Protein AF-A0A1Y4HYG2-F1 (afdb_monomer_lite)

pLDDT: mean 88.39, std 12.28, range [46.72, 98.81]

Sequence (145 aa):
MPDRTKNYQLPLPLEEEYYSIAVVNETTEKIDAQLRVNADEAKSLRTDLTSYAEQLTASSEELSSEIEELRADLDSLSGQISTEVGENVAELAGRVAMNESKIATLWDAIFTNITGNPFTVAFSSLSGITVTAGVWNTAKARLEC

Secondary structure (DSSP, 8-state):
-TT--------SSPPHHHH-HHHHHHHHHHHHHHHHHHHHHHHHHHHHHHHHHHHHHHHHHHHHHHHHHHHHHHHHHHHHHHHHHHHHHHHHHHHHHHHHHHHHHHHIIIII-TTT-TT----S--TT---SSSEEETTTTEEE-

Foldseek 3Di:
DPPPDDPPPQPPPHDVCVVDPVNVVVVVVVVVVVVVVVVVVVVVVVVVVVVVVVVVVVVVVVVVVVVVVVVVVVVVVVVVCVVVVVVVVVVVVVVVVVVVVVVVVVCCLVPVVQPPRPPHDFDQDCVPPDDPDFDQDNVSRDGDD

Structure (mmCIF, N/CA/C/O backbone):
data_AF-A0A1Y4HYG2-F1
#
_entry.id   AF-A0A1Y4HYG2-F1
#
loop_
_atom_site.group_PDB
_atom_site.id
_atom_site.type_symbol
_atom_site.label_atom_id
_atom_site.label_alt_id
_atom_site.label_comp_id
_atom_site.label_asym_id
_atom_site.label_entity_id
_atom_site.label_seq_id
_atom_site.pdbx_PDB_ins_code
_atom_site.Cartn_x
_atom_site.Cartn_y
_atom_site.Cartn_z
_atom_site.occupancy
_atom_site.B_iso_or_equiv
_atom_site.auth_seq_id
_atom_site.auth_comp_id
_atom_site.auth_asym_id
_atom_site.auth_atom_id
_atom_site.pdbx_PDB_model_num
ATOM 1 N N . MET A 1 1 ? -23.003 28.143 49.624 1.00 46.72 1 MET A N 1
ATOM 2 C CA . MET A 1 1 ? -24.409 28.207 49.171 1.00 46.72 1 MET A CA 1
ATOM 3 C C . MET A 1 1 ? -25.243 28.772 50.313 1.00 46.72 1 MET A C 1
ATOM 5 O O . MET A 1 1 ? -25.445 28.038 51.271 1.00 46.72 1 MET A O 1
ATOM 9 N N . PRO A 1 2 ? -25.635 30.055 50.271 1.00 53.78 2 PRO A N 1
ATOM 10 C CA . PRO A 1 2 ? -26.228 30.745 51.424 1.00 53.78 2 PRO A CA 1
ATOM 11 C C . PRO A 1 2 ? -27.696 30.382 51.734 1.00 53.78 2 PRO A C 1
ATOM 13 O O . PRO A 1 2 ? -28.172 30.724 52.809 1.00 53.78 2 PRO A O 1
ATOM 16 N N . ASP A 1 3 ? -28.389 29.628 50.864 1.00 61.09 3 ASP A N 1
ATOM 17 C CA . ASP A 1 3 ? -29.869 29.577 50.881 1.00 61.09 3 ASP A CA 1
ATOM 18 C C . ASP A 1 3 ? -30.478 28.161 50.982 1.00 61.09 3 ASP A C 1
ATOM 20 O O . ASP A 1 3 ? -31.651 27.955 50.667 1.00 61.09 3 ASP A O 1
ATOM 24 N N . ARG A 1 4 ? -29.701 27.139 51.374 1.00 60.97 4 ARG A N 1
ATOM 25 C CA . ARG A 1 4 ? -30.188 25.738 51.417 1.00 60.97 4 ARG A CA 1
ATOM 26 C C . ARG A 1 4 ? -30.698 25.258 52.776 1.00 60.97 4 ARG A C 1
ATOM 28 O O . ARG A 1 4 ? -31.316 24.198 52.837 1.00 60.97 4 ARG A O 1
ATOM 35 N N . THR A 1 5 ? -30.495 26.007 53.853 1.00 61.00 5 THR A N 1
ATOM 36 C CA . THR A 1 5 ? -31.005 25.639 55.180 1.00 61.00 5 THR A CA 1
ATOM 37 C C . THR A 1 5 ? -32.420 26.176 55.370 1.00 61.00 5 THR A C 1
ATOM 39 O O . THR A 1 5 ? -32.634 27.283 55.857 1.00 61.00 5 THR A O 1
ATOM 42 N N . LYS A 1 6 ? -33.418 25.368 54.993 1.00 69.50 6 LYS A N 1
ATOM 43 C CA . LYS A 1 6 ? -34.788 25.556 55.482 1.00 69.50 6 LYS A CA 1
ATOM 44 C C . LYS A 1 6 ? -34.848 25.063 56.927 1.00 69.50 6 LYS A C 1
ATOM 46 O O . LYS A 1 6 ? -34.800 23.861 57.168 1.00 69.50 6 LYS A O 1
ATOM 51 N N . ASN A 1 7 ? -34.933 25.991 57.877 1.00 65.12 7 ASN A N 1
ATOM 52 C CA . ASN A 1 7 ? -35.224 25.662 59.270 1.00 65.12 7 ASN A CA 1
ATOM 53 C C . ASN A 1 7 ? -36.692 25.241 59.368 1.00 65.12 7 ASN A C 1
ATOM 55 O O . ASN A 1 7 ? -37.583 26.086 59.454 1.00 65.12 7 ASN A O 1
ATOM 59 N N . TYR A 1 8 ? -36.944 23.936 59.299 1.00 69.81 8 TYR A N 1
ATOM 60 C CA . TYR A 1 8 ? -38.265 23.387 59.572 1.00 69.81 8 TYR A CA 1
ATOM 61 C C . TYR A 1 8 ? -38.560 23.580 61.060 1.00 69.81 8 TYR A C 1
ATOM 63 O O . TYR A 1 8 ? -37.887 23.001 61.911 1.00 69.81 8 TYR A O 1
ATOM 71 N N . GLN A 1 9 ? -39.540 24.429 61.376 1.00 70.62 9 GLN A N 1
ATOM 72 C CA . GLN A 1 9 ? -40.077 24.507 62.729 1.00 70.62 9 GLN A CA 1
ATOM 73 C C . GLN A 1 9 ? -40.900 23.245 62.968 1.00 70.62 9 GLN A C 1
ATOM 75 O O . GLN A 1 9 ? -42.054 23.160 62.555 1.00 70.62 9 GLN A O 1
ATOM 80 N N . LEU A 1 10 ? -40.270 22.245 63.578 1.00 73.81 10 LEU A N 1
ATOM 81 C CA . LEU A 1 10 ? -40.970 21.059 64.040 1.00 73.81 10 LEU A CA 1
ATOM 82 C C . LEU A 1 10 ? -41.778 21.442 65.290 1.00 73.81 10 LEU A C 1
ATOM 84 O O . LEU A 1 10 ? -41.181 21.945 66.248 1.00 73.81 10 LEU A O 1
ATOM 88 N N . PRO A 1 11 ? -43.110 21.256 65.297 1.00 74.50 11 PRO A N 1
ATOM 89 C CA . PRO A 1 11 ? -43.893 21.434 66.509 1.00 74.50 11 PRO A CA 1
ATOM 90 C C . PRO A 1 11 ? -43.401 20.425 67.552 1.00 74.50 11 PRO A C 1
ATOM 92 O O . PRO A 1 11 ? -43.276 19.238 67.262 1.00 74.50 11 PRO A O 1
ATOM 95 N N . LEU A 1 12 ? -43.051 20.917 68.742 1.00 73.00 12 LEU A N 1
ATOM 96 C CA . LEU A 1 12 ? -42.629 20.090 69.870 1.00 73.00 12 LEU A CA 1
ATOM 97 C C . LEU A 1 12 ? -43.734 20.089 70.941 1.00 73.00 12 LEU A C 1
ATOM 99 O O . LEU A 1 12 ? -44.208 21.173 71.296 1.00 73.00 12 LEU A O 1
ATOM 103 N N . PRO A 1 13 ? -44.108 18.921 71.497 1.00 75.81 13 PRO A N 1
ATOM 104 C CA . PRO A 1 13 ? -43.616 17.589 71.134 1.00 75.81 13 PRO A CA 1
ATOM 105 C C . PRO A 1 13 ? -44.088 17.173 69.730 1.00 75.81 13 PRO A C 1
ATOM 107 O O . PRO A 1 13 ? -45.139 17.618 69.274 1.00 75.81 13 PRO A O 1
ATOM 110 N N . LEU A 1 14 ? -43.289 16.345 69.050 1.00 73.94 14 LEU A N 1
ATOM 111 C CA . LEU A 1 14 ? -43.698 15.717 67.788 1.00 73.94 14 LEU A CA 1
ATOM 112 C C . LEU A 1 14 ? -44.961 14.861 68.005 1.00 73.94 14 LEU A C 1
ATOM 114 O O . LEU A 1 14 ? -45.311 14.532 69.141 1.00 73.94 14 LEU A O 1
ATOM 118 N N . GLU A 1 15 ? -45.640 14.480 66.924 1.00 76.81 15 GLU A N 1
ATOM 119 C CA . GLU A 1 15 ? -46.785 13.567 67.017 1.00 76.81 15 GLU A CA 1
ATOM 120 C C . GLU A 1 15 ? -46.365 12.242 67.692 1.00 76.81 15 GLU A C 1
ATOM 122 O O . GLU A 1 15 ? -45.247 11.761 67.491 1.00 76.81 15 GLU A O 1
ATOM 127 N N . GLU A 1 16 ? -47.240 11.660 68.524 1.00 72.94 16 GLU A N 1
ATOM 128 C CA . GLU A 1 16 ? -46.920 10.493 69.375 1.00 72.94 16 GLU A CA 1
ATOM 129 C C . GLU A 1 16 ? -46.367 9.294 68.589 1.00 72.94 16 GLU A C 1
ATOM 131 O O . GLU A 1 16 ? -45.539 8.538 69.101 1.00 72.94 16 GLU A O 1
ATOM 136 N N . GLU A 1 17 ? -46.775 9.144 67.329 1.00 70.25 17 GLU A N 1
ATOM 137 C CA . GLU A 1 17 ? -46.303 8.098 66.421 1.00 70.25 17 GLU A CA 1
ATOM 138 C C . GLU A 1 17 ? -44.781 8.124 66.201 1.00 70.25 17 GLU A C 1
ATOM 140 O O . GLU A 1 17 ? -44.161 7.059 66.146 1.00 70.25 17 GLU A O 1
ATOM 145 N N . TYR A 1 18 ? -44.156 9.308 66.193 1.00 68.00 18 TYR A N 1
ATOM 146 C CA . TYR A 1 18 ? -42.704 9.479 66.034 1.00 68.00 18 TYR A CA 1
ATOM 147 C C . TYR A 1 18 ? -41.912 9.126 67.298 1.00 68.00 18 TYR A C 1
ATOM 149 O O . TYR A 1 18 ? -40.710 8.875 67.221 1.00 68.00 18 TYR A O 1
ATOM 157 N N . TYR A 1 19 ? -42.571 9.092 68.459 1.00 70.69 19 TYR A N 1
ATOM 158 C CA . TYR A 1 19 ? -41.987 8.610 69.714 1.00 70.69 19 TYR A CA 1
ATOM 159 C C . TYR A 1 19 ? -42.297 7.133 69.974 1.00 70.69 19 TYR A C 1
ATOM 161 O O . TYR A 1 19 ? -41.790 6.557 70.941 1.00 70.69 19 TYR A O 1
ATOM 169 N N . SER A 1 20 ? -43.119 6.500 69.132 1.00 85.12 20 SER A N 1
ATOM 170 C CA . SER A 1 20 ? -43.452 5.094 69.302 1.00 85.12 20 SER A CA 1
ATOM 171 C C . SER A 1 20 ? -42.242 4.217 68.964 1.00 85.12 20 SER A C 1
ATOM 173 O O . SER A 1 20 ? -41.674 4.264 67.872 1.00 85.12 20 SER A O 1
ATOM 175 N N . ILE A 1 21 ? -41.848 3.374 69.920 1.00 84.62 21 ILE A N 1
ATOM 176 C CA . ILE A 1 21 ? -40.731 2.430 69.755 1.00 84.62 21 ILE A CA 1
ATOM 177 C C . ILE A 1 21 ? -40.972 1.500 68.552 1.00 84.62 21 ILE A C 1
ATOM 179 O O . ILE A 1 21 ? -40.026 1.114 67.874 1.00 84.62 21 ILE A O 1
ATOM 183 N N . ALA A 1 22 ? -42.234 1.181 68.248 1.00 86.94 22 ALA A N 1
ATOM 184 C CA . ALA A 1 22 ? -42.605 0.350 67.106 1.00 86.94 22 ALA A CA 1
ATOM 185 C C . ALA A 1 22 ? -42.235 0.990 65.755 1.00 86.94 22 ALA A C 1
ATOM 187 O O . ALA A 1 22 ? -41.597 0.331 64.938 1.00 86.94 22 ALA A O 1
ATOM 188 N N . VAL A 1 23 ? -42.571 2.269 65.541 1.00 86.81 23 VAL A N 1
ATOM 189 C CA . VAL A 1 23 ? -42.243 2.988 64.294 1.00 86.81 23 VAL A CA 1
ATOM 190 C C . VAL A 1 23 ? -40.733 3.186 64.156 1.00 86.81 23 VAL A C 1
ATOM 192 O O . VAL A 1 23 ? -40.186 3.025 63.063 1.00 86.81 23 VAL A O 1
ATOM 195 N N . VAL A 1 24 ? -40.037 3.483 65.260 1.00 87.38 24 VAL A N 1
ATOM 196 C CA . VAL A 1 24 ? -38.569 3.586 65.267 1.00 87.38 24 VAL A CA 1
ATOM 197 C C . VAL A 1 24 ? -37.934 2.256 64.858 1.00 87.38 24 VAL A C 1
ATOM 199 O O . VAL A 1 24 ? -37.120 2.247 63.939 1.00 87.38 24 VAL A O 1
ATOM 202 N N . ASN A 1 25 ? -38.352 1.138 65.460 1.00 90.25 25 ASN A N 1
ATOM 203 C CA . ASN A 1 25 ? -37.829 -0.190 65.130 1.00 90.25 25 ASN A CA 1
ATOM 204 C C . ASN A 1 25 ? -38.084 -0.564 63.664 1.00 90.25 25 ASN A C 1
ATOM 206 O O . ASN A 1 25 ? -37.153 -0.972 62.978 1.00 90.25 25 ASN A O 1
ATOM 210 N N . GLU A 1 26 ? -39.305 -0.360 63.156 1.00 92.44 26 GLU A N 1
ATOM 211 C CA . GLU A 1 26 ? -39.640 -0.634 61.750 1.00 92.44 26 GLU A CA 1
ATOM 212 C C . GLU A 1 26 ? -38.769 0.195 60.790 1.00 92.44 26 GLU A C 1
ATOM 214 O O . GLU A 1 26 ? -38.302 -0.293 59.758 1.00 92.44 26 GLU A O 1
ATOM 219 N N . THR A 1 27 ? -38.525 1.463 61.128 1.00 91.38 27 THR A N 1
ATOM 220 C CA . THR A 1 27 ? -37.691 2.349 60.310 1.00 91.38 27 THR A CA 1
ATOM 221 C C . THR A 1 27 ? -36.225 1.918 60.346 1.00 91.38 27 THR A C 1
ATOM 223 O O . THR A 1 27 ? -35.579 1.883 59.299 1.00 91.38 27 THR A O 1
ATOM 226 N N . THR A 1 28 ? -35.702 1.544 61.518 1.00 93.69 28 THR A N 1
ATOM 227 C CA . THR A 1 28 ? -34.344 1.005 61.666 1.00 93.69 28 THR A CA 1
ATOM 228 C C . THR A 1 28 ? -34.169 -0.283 60.864 1.00 93.69 28 THR A C 1
ATOM 230 O O . THR A 1 28 ? -33.214 -0.388 60.102 1.00 93.69 28 THR A O 1
ATOM 233 N N . GLU A 1 29 ? -35.126 -1.211 60.931 1.00 95.81 29 GLU A N 1
ATOM 234 C CA . GLU A 1 29 ? -35.097 -2.459 60.158 1.00 95.81 29 GLU A CA 1
ATOM 235 C C . GLU A 1 29 ? -35.074 -2.205 58.643 1.00 95.81 29 GLU A C 1
ATOM 237 O O . GLU A 1 29 ? -34.295 -2.828 57.919 1.00 95.81 29 GLU A O 1
ATOM 242 N N . LYS A 1 30 ? -35.882 -1.256 58.148 1.00 96.44 30 LYS A N 1
ATOM 243 C CA . LYS A 1 30 ? -35.875 -0.863 56.727 1.00 96.44 30 LYS A CA 1
ATOM 244 C C . LYS A 1 30 ? -34.544 -0.245 56.306 1.00 96.44 30 LYS A C 1
ATOM 246 O O . LYS A 1 30 ? -34.053 -0.550 55.218 1.00 96.44 30 LYS A O 1
ATOM 251 N N . ILE A 1 31 ? -33.963 0.614 57.145 1.00 96.75 31 ILE A N 1
ATOM 252 C CA . ILE A 1 31 ? -32.656 1.229 56.884 1.00 96.75 31 ILE A CA 1
ATOM 253 C C . ILE A 1 31 ? -31.572 0.152 56.822 1.00 96.75 31 ILE A C 1
ATOM 255 O O . ILE A 1 31 ? -30.810 0.127 55.858 1.00 96.75 31 ILE A O 1
ATOM 259 N N . ASP A 1 32 ? -31.532 -0.761 57.790 1.00 97.25 32 ASP A N 1
ATOM 260 C CA . ASP A 1 32 ? -30.541 -1.837 57.836 1.00 97.25 32 ASP A CA 1
ATOM 261 C C . ASP A 1 32 ? -30.670 -2.776 56.630 1.00 97.25 32 ASP A C 1
ATOM 263 O O . ASP A 1 32 ? -29.667 -3.140 56.008 1.00 97.25 32 ASP A O 1
ATOM 267 N N . ALA A 1 33 ? -31.903 -3.117 56.240 1.00 97.25 33 ALA A N 1
ATOM 268 C CA . ALA A 1 33 ? -32.167 -3.906 55.042 1.00 97.25 33 ALA A CA 1
ATOM 269 C C . ALA A 1 33 ? -31.668 -3.197 53.773 1.00 97.25 33 ALA A C 1
ATOM 271 O O . ALA A 1 33 ? -30.980 -3.812 52.956 1.00 97.25 33 ALA A O 1
ATOM 272 N N . GLN A 1 34 ? -31.952 -1.899 53.620 1.00 97.44 34 GLN A N 1
ATOM 273 C CA . GLN A 1 34 ? -31.506 -1.134 52.455 1.00 97.44 34 GLN A CA 1
ATOM 274 C C . GLN A 1 34 ? -29.984 -0.960 52.426 1.00 97.44 34 GLN A C 1
ATOM 276 O O . GLN A 1 34 ? -29.374 -1.089 51.367 1.00 97.44 34 GLN A O 1
ATOM 281 N N . LEU A 1 35 ? -29.350 -0.692 53.571 1.00 97.69 35 LEU A N 1
ATOM 282 C CA . LEU A 1 35 ? -27.892 -0.592 53.673 1.00 97.69 35 LEU A CA 1
ATOM 283 C C . LEU A 1 35 ? -27.220 -1.903 53.276 1.00 97.69 35 LEU A C 1
ATOM 285 O O . LEU A 1 35 ? -26.199 -1.880 52.592 1.00 97.69 35 LEU A O 1
ATOM 289 N N . ARG A 1 36 ? -27.814 -3.036 53.659 1.00 97.50 36 ARG A N 1
ATOM 290 C CA . ARG A 1 36 ? -27.335 -4.356 53.257 1.00 97.50 36 ARG A CA 1
ATOM 291 C C . ARG A 1 36 ? -27.433 -4.561 51.745 1.00 97.50 36 ARG A C 1
ATOM 293 O O . ARG A 1 36 ? -26.433 -4.929 51.140 1.00 97.50 36 ARG A O 1
ATOM 300 N N . VAL A 1 37 ? -28.585 -4.267 51.137 1.00 98.12 37 VAL A N 1
ATOM 301 C CA . VAL A 1 37 ? -28.767 -4.359 49.675 1.00 98.12 37 VAL A CA 1
ATOM 302 C C . VAL A 1 37 ? -27.770 -3.461 48.944 1.00 98.12 37 VAL A C 1
ATOM 304 O O . VAL A 1 37 ? -27.047 -3.931 48.071 1.00 98.12 37 VAL A O 1
ATOM 307 N N . ASN A 1 38 ? -27.647 -2.200 49.360 1.00 97.81 38 ASN A N 1
ATOM 308 C CA . ASN A 1 38 ? -26.705 -1.256 48.758 1.00 97.81 38 ASN A CA 1
ATOM 309 C C . ASN A 1 38 ? -25.248 -1.729 48.894 1.00 97.81 38 ASN A C 1
ATOM 311 O O . ASN A 1 38 ? -24.446 -1.529 47.983 1.00 97.81 38 ASN A O 1
ATOM 315 N N . ALA A 1 39 ? -24.885 -2.337 50.029 1.00 97.94 39 ALA A N 1
ATOM 316 C CA . ALA A 1 39 ? -23.547 -2.880 50.242 1.00 97.94 39 ALA A CA 1
ATOM 317 C C . ALA A 1 39 ? -23.262 -4.075 49.320 1.00 97.94 39 ALA A C 1
ATOM 319 O O . ALA A 1 39 ? -22.165 -4.166 48.763 1.00 97.94 39 ALA A O 1
ATOM 320 N N . ASP A 1 40 ? -24.242 -4.960 49.130 1.00 97.81 40 ASP A N 1
ATOM 321 C CA . ASP A 1 40 ? -24.133 -6.110 48.232 1.00 97.81 40 ASP A CA 1
ATOM 322 C C . ASP A 1 40 ? -24.045 -5.663 46.758 1.00 97.81 40 ASP A C 1
ATOM 324 O O . ASP A 1 40 ? -23.170 -6.130 46.024 1.00 97.81 40 ASP A O 1
ATOM 328 N N . GLU A 1 41 ? -24.858 -4.689 46.337 1.00 98.19 41 GLU A N 1
ATOM 329 C CA . GLU A 1 41 ? -24.797 -4.087 44.996 1.00 98.19 41 GLU A CA 1
ATOM 330 C C . GLU A 1 41 ? -23.457 -3.386 44.737 1.00 98.19 41 GLU A C 1
ATOM 332 O O . GLU A 1 41 ? -22.819 -3.619 43.709 1.00 98.19 41 GLU A O 1
ATOM 337 N N . ALA A 1 42 ? -22.978 -2.571 45.684 1.00 97.94 42 ALA A N 1
ATOM 338 C CA . ALA A 1 42 ? -21.687 -1.895 45.570 1.00 97.94 42 ALA A CA 1
ATOM 339 C C . ALA A 1 42 ? -20.527 -2.895 45.476 1.00 97.94 42 ALA A C 1
ATOM 341 O O . ALA A 1 42 ? -19.556 -2.666 44.750 1.00 97.94 42 ALA A O 1
ATOM 342 N N . LYS A 1 43 ? -20.624 -4.021 46.192 1.00 98.25 43 LYS A N 1
ATOM 343 C CA . LYS A 1 43 ? -19.652 -5.108 46.097 1.00 98.25 43 LYS A CA 1
ATOM 344 C C . LYS A 1 43 ? -19.686 -5.764 44.717 1.00 98.25 43 LYS A C 1
ATOM 346 O O . LYS A 1 43 ? -18.617 -5.965 44.148 1.00 98.25 43 LYS A O 1
ATOM 351 N N . SER A 1 44 ? -20.874 -6.040 44.175 1.00 98.12 44 SER A N 1
ATOM 352 C CA . SER A 1 44 ? -21.033 -6.598 42.825 1.00 98.12 44 SER A CA 1
ATOM 353 C C . SER A 1 44 ? -20.440 -5.673 41.765 1.00 98.12 44 SER A C 1
ATOM 355 O O . SER A 1 44 ? -19.566 -6.086 41.011 1.00 98.12 44 SER A O 1
ATOM 357 N N . LEU A 1 45 ? -20.825 -4.393 41.778 1.00 98.31 45 LEU A N 1
ATOM 358 C CA . LEU A 1 45 ? -20.312 -3.390 40.842 1.00 98.31 45 LEU A CA 1
ATOM 359 C C . LEU A 1 45 ? -18.792 -3.254 40.920 1.00 98.31 45 LEU A C 1
ATOM 361 O O . LEU A 1 45 ? -18.126 -3.090 39.901 1.00 98.31 45 LEU A O 1
ATOM 365 N N . ARG A 1 46 ? -18.222 -3.330 42.127 1.00 98.44 46 ARG A N 1
ATOM 366 C CA . ARG A 1 46 ? -16.770 -3.305 42.307 1.00 98.44 46 ARG A CA 1
ATOM 367 C C . ARG A 1 46 ? -16.106 -4.520 41.664 1.00 98.44 46 ARG A C 1
ATOM 369 O O . ARG A 1 46 ? -15.073 -4.352 41.027 1.00 98.44 46 ARG A O 1
ATOM 376 N N . THR A 1 47 ? -16.675 -5.711 41.829 1.00 98.50 47 THR A N 1
ATOM 377 C CA . THR A 1 47 ? -16.170 -6.931 41.188 1.00 98.50 47 THR A CA 1
ATOM 378 C C . THR A 1 47 ? -16.217 -6.817 39.666 1.00 98.50 47 THR A C 1
ATOM 380 O O . THR A 1 47 ? -15.207 -7.084 39.015 1.00 98.50 47 THR A O 1
ATOM 383 N N . ASP A 1 48 ? -17.330 -6.343 39.108 1.00 98.50 48 ASP A N 1
ATOM 384 C CA . ASP A 1 48 ? -17.478 -6.159 37.661 1.00 98.50 48 ASP A CA 1
ATOM 385 C C . ASP A 1 48 ? -16.479 -5.126 37.122 1.00 98.50 48 ASP A C 1
ATOM 387 O O . ASP A 1 48 ? -15.816 -5.357 36.110 1.00 98.50 48 ASP A O 1
ATOM 391 N N . LEU A 1 49 ? -16.305 -4.007 37.835 1.00 98.44 49 LEU A N 1
ATOM 392 C CA . LEU A 1 49 ? -15.357 -2.960 37.457 1.00 98.44 49 LEU A CA 1
ATOM 393 C C . LEU A 1 49 ? -13.907 -3.458 37.489 1.00 98.44 49 LEU A C 1
ATOM 395 O O . LEU A 1 49 ? -13.122 -3.103 36.611 1.00 98.44 49 LEU A O 1
ATOM 399 N N . THR A 1 50 ? -13.549 -4.289 38.471 1.00 98.50 50 THR A N 1
ATOM 400 C CA . THR A 1 50 ? -12.234 -4.940 38.516 1.00 98.50 50 THR A CA 1
ATOM 401 C C . THR A 1 50 ? -12.041 -5.867 37.318 1.00 98.50 50 THR A C 1
ATOM 403 O O . THR A 1 50 ? -11.017 -5.764 36.650 1.00 98.50 50 THR A O 1
ATOM 406 N N . SER A 1 51 ? -13.039 -6.688 36.980 1.00 98.56 51 SER A N 1
ATOM 407 C CA . SER A 1 51 ? -12.953 -7.573 35.812 1.00 98.56 51 SER A CA 1
ATOM 408 C C . SER A 1 51 ? -12.796 -6.793 34.502 1.00 98.56 51 SER A C 1
ATOM 410 O O . SER A 1 51 ? -11.965 -7.145 33.667 1.00 98.56 51 SER A O 1
ATOM 412 N N . TYR A 1 52 ? -13.534 -5.693 34.333 1.00 98.56 52 TYR A N 1
ATOM 413 C CA . TYR A 1 52 ? -13.400 -4.837 33.154 1.00 98.56 52 TYR A CA 1
ATOM 414 C C . TYR A 1 52 ? -12.015 -4.179 33.068 1.00 98.56 52 TYR A C 1
ATOM 416 O O . TYR A 1 52 ? -11.427 -4.118 31.989 1.00 98.56 52 TYR A O 1
ATOM 424 N N . ALA A 1 53 ? -11.464 -3.715 34.194 1.00 98.56 53 ALA A N 1
ATOM 425 C CA . ALA A 1 53 ? -10.126 -3.129 34.232 1.00 98.56 53 ALA A CA 1
ATOM 426 C C . ALA A 1 53 ? -9.035 -4.147 33.857 1.00 98.56 53 ALA A C 1
ATOM 428 O O . ALA A 1 53 ? -8.105 -3.807 33.123 1.00 98.56 53 ALA A O 1
ATOM 429 N N . GLU A 1 54 ? -9.165 -5.396 34.311 1.00 98.50 54 GLU A N 1
ATOM 430 C CA . GLU A 1 54 ? -8.258 -6.492 33.952 1.00 98.50 54 GLU A CA 1
ATOM 431 C C . GLU A 1 54 ? -8.337 -6.816 32.455 1.00 98.50 54 GLU A C 1
ATOM 433 O O . GLU A 1 54 ? -7.305 -6.884 31.790 1.00 98.50 54 GLU A O 1
ATOM 438 N N . GLN A 1 55 ? -9.548 -6.931 31.898 1.00 98.56 55 GLN A N 1
ATOM 439 C CA . GLN A 1 55 ? -9.743 -7.172 30.463 1.00 98.56 55 GLN A CA 1
ATOM 440 C C . GLN A 1 55 ? -9.169 -6.041 29.604 1.00 98.56 55 GLN A C 1
ATOM 442 O O . GLN A 1 55 ? -8.502 -6.300 28.604 1.00 98.56 55 GLN A O 1
ATOM 447 N N . LEU A 1 56 ? -9.398 -4.786 30.001 1.00 98.56 56 LEU A N 1
ATOM 448 C CA . LEU A 1 56 ? -8.864 -3.629 29.289 1.00 98.56 56 LEU A CA 1
ATOM 449 C C . LEU A 1 56 ? -7.331 -3.598 29.330 1.00 98.56 56 LEU A C 1
ATOM 451 O O . LEU A 1 56 ? -6.699 -3.275 28.327 1.00 98.56 56 LEU A O 1
ATOM 455 N N . THR A 1 57 ? -6.740 -3.963 30.469 1.00 98.62 57 THR A N 1
ATOM 456 C CA . THR A 1 57 ? -5.282 -4.064 30.617 1.00 98.62 57 THR A CA 1
ATOM 457 C C . THR A 1 57 ? -4.723 -5.142 29.691 1.00 98.62 57 THR A C 1
ATOM 459 O O . THR A 1 57 ? -3.826 -4.849 28.906 1.00 98.62 57 THR A O 1
ATOM 462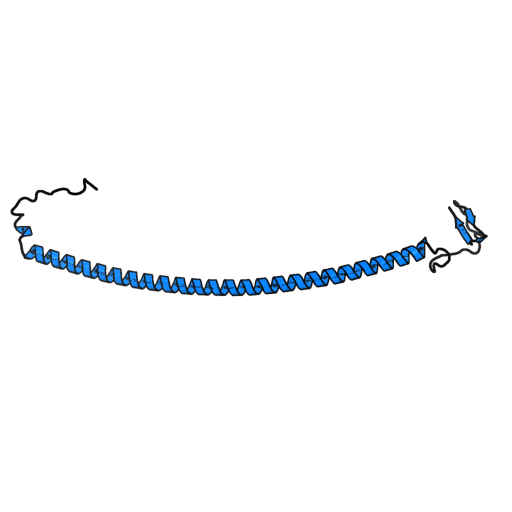 N N . ALA A 1 58 ? -5.310 -6.342 29.694 1.00 98.56 58 ALA A N 1
ATOM 463 C CA . ALA A 1 58 ? -4.882 -7.438 28.827 1.00 98.56 58 ALA A CA 1
ATOM 464 C C . ALA A 1 58 ? -4.983 -7.073 27.335 1.00 98.56 58 ALA A C 1
ATOM 466 O O . ALA A 1 58 ? -4.032 -7.268 26.584 1.00 98.56 58 ALA A O 1
ATOM 467 N N . SER A 1 59 ? -6.100 -6.470 26.913 1.00 98.56 59 SER A N 1
ATOM 468 C CA . SER A 1 59 ? -6.269 -6.027 25.524 1.00 98.56 59 SER A CA 1
ATOM 469 C C . SER A 1 59 ? -5.269 -4.928 25.139 1.00 98.56 59 SER A C 1
ATOM 471 O O . SER A 1 59 ? -4.765 -4.918 24.018 1.00 98.56 59 SER A O 1
ATOM 473 N N . SER A 1 60 ? -4.933 -4.023 26.064 1.00 98.56 60 SER A N 1
ATOM 474 C CA . SER A 1 60 ? -3.910 -2.999 25.833 1.00 98.56 60 SER A CA 1
ATOM 475 C C . SER A 1 60 ? -2.510 -3.596 25.680 1.00 98.56 60 SER A C 1
ATOM 477 O O . SER A 1 60 ? -1.721 -3.087 24.883 1.00 98.56 60 SER A O 1
ATOM 479 N N . GLU A 1 61 ? -2.178 -4.637 26.442 1.00 98.62 61 GLU A N 1
ATOM 480 C CA . GLU A 1 61 ? -0.900 -5.346 26.330 1.00 98.62 61 GLU A CA 1
ATOM 481 C C . GLU A 1 61 ? -0.805 -6.101 24.998 1.00 98.62 61 GLU A C 1
ATOM 483 O O . GLU A 1 61 ? 0.207 -5.988 24.307 1.00 98.62 61 GLU A O 1
ATOM 488 N N . GLU A 1 62 ? -1.877 -6.785 24.593 1.00 98.62 62 GLU A N 1
ATOM 489 C CA . GLU A 1 62 ? -1.960 -7.499 23.312 1.00 98.62 62 GLU A CA 1
ATOM 490 C C . GLU A 1 62 ? -1.768 -6.551 22.121 1.00 98.62 62 GLU A C 1
ATOM 492 O O . GLU A 1 62 ? -0.875 -6.764 21.301 1.00 98.62 62 GLU A O 1
ATOM 497 N N . LEU A 1 63 ? -2.518 -5.444 22.080 1.00 98.69 63 LEU A N 1
ATOM 498 C CA . LEU A 1 63 ? -2.374 -4.428 21.031 1.00 98.69 63 LEU A CA 1
ATOM 499 C C . LEU A 1 63 ? -0.976 -3.800 21.019 1.00 98.69 63 LEU A C 1
ATOM 501 O O . LEU A 1 63 ? -0.445 -3.485 19.956 1.00 98.69 63 LEU A O 1
ATOM 505 N N . SER A 1 64 ? -0.358 -3.617 22.189 1.00 98.62 64 SER A N 1
ATOM 506 C CA . SER A 1 64 ? 1.013 -3.101 22.268 1.00 98.62 64 SER A CA 1
ATOM 507 C C . SER A 1 64 ? 2.018 -4.089 21.673 1.00 98.62 64 SER A C 1
ATOM 509 O O . SER A 1 64 ? 2.948 -3.663 20.991 1.00 98.62 64 SER A O 1
ATOM 511 N N . SER A 1 65 ? 1.818 -5.392 21.889 1.00 98.62 65 SER A N 1
ATOM 512 C CA . SER A 1 65 ? 2.646 -6.441 21.289 1.00 98.62 65 SER A CA 1
ATOM 513 C C . SER A 1 65 ? 2.487 -6.489 19.769 1.00 98.62 65 SER A C 1
ATOM 515 O O . SER A 1 65 ? 3.487 -6.545 19.057 1.00 98.62 65 SER A O 1
ATOM 517 N N . GLU A 1 66 ? 1.252 -6.421 19.267 1.00 98.81 66 GLU A N 1
ATOM 518 C CA . GLU A 1 66 ? 0.961 -6.427 17.827 1.00 98.81 66 GLU A CA 1
ATOM 519 C C . GLU A 1 66 ? 1.583 -5.212 17.118 1.00 98.81 66 GLU A C 1
ATOM 521 O O . GLU A 1 66 ? 2.169 -5.335 16.044 1.00 98.81 66 GLU A O 1
ATOM 526 N N . ILE A 1 67 ? 1.530 -4.030 17.743 1.00 98.75 67 ILE A N 1
ATOM 527 C CA . ILE A 1 67 ? 2.171 -2.819 17.210 1.00 98.75 67 ILE A CA 1
ATOM 528 C C . ILE A 1 67 ? 3.687 -2.993 17.086 1.00 98.75 67 ILE A C 1
ATOM 530 O O . ILE A 1 67 ? 4.274 -2.511 16.116 1.00 98.75 67 ILE A O 1
ATOM 534 N N . GLU A 1 68 ? 4.329 -3.638 18.058 1.00 98.50 68 GLU A N 1
ATOM 535 C CA . GLU A 1 68 ? 5.779 -3.828 18.037 1.00 98.50 68 GLU A CA 1
ATOM 536 C C . GLU A 1 68 ? 6.206 -4.831 16.958 1.00 98.50 68 GLU A C 1
ATOM 538 O O . GLU A 1 68 ? 7.180 -4.591 16.245 1.00 98.50 68 GLU A O 1
ATOM 543 N N . GLU A 1 69 ? 5.432 -5.901 16.764 1.00 98.56 69 GLU A N 1
ATOM 544 C CA . GLU A 1 69 ? 5.643 -6.856 15.671 1.00 98.56 69 GLU A CA 1
ATOM 545 C C . GLU A 1 69 ? 5.483 -6.184 14.300 1.00 98.56 69 GLU A C 1
ATOM 547 O O . GLU A 1 69 ? 6.387 -6.247 13.465 1.00 98.56 69 GLU A O 1
ATOM 552 N N . LEU A 1 70 ? 4.398 -5.429 14.096 1.00 98.75 70 LEU A N 1
ATOM 553 C CA . LEU A 1 70 ? 4.163 -4.696 12.848 1.00 98.75 70 LEU A CA 1
ATOM 554 C C . LEU A 1 70 ? 5.260 -3.663 12.551 1.00 98.75 70 LEU A C 1
ATOM 556 O O . LEU A 1 70 ? 5.587 -3.421 11.388 1.00 98.75 70 LEU A O 1
ATOM 560 N N . ARG A 1 71 ? 5.837 -3.037 13.584 1.00 98.75 71 ARG A N 1
ATOM 561 C CA . ARG A 1 71 ? 6.980 -2.123 13.428 1.00 98.75 71 ARG A CA 1
ATOM 562 C C . ARG A 1 71 ? 8.235 -2.858 12.980 1.00 98.75 71 ARG A C 1
ATOM 564 O O . ARG A 1 71 ? 8.898 -2.388 12.059 1.00 98.75 71 ARG A O 1
ATOM 571 N N . ALA A 1 72 ? 8.535 -4.004 13.587 1.00 98.62 72 ALA A N 1
ATOM 572 C CA . ALA A 1 72 ? 9.676 -4.826 13.196 1.00 98.62 72 ALA A CA 1
ATOM 573 C C . ALA A 1 72 ? 9.560 -5.305 11.738 1.00 98.62 72 ALA A C 1
ATOM 575 O O . ALA A 1 72 ? 10.530 -5.220 10.977 1.00 98.62 72 ALA A O 1
ATOM 576 N N . ASP A 1 73 ? 8.368 -5.735 11.323 1.00 98.75 73 ASP A N 1
ATOM 577 C CA . ASP A 1 73 ? 8.095 -6.128 9.940 1.00 98.75 73 ASP A CA 1
ATOM 578 C C . ASP A 1 73 ? 8.244 -4.955 8.966 1.00 98.75 73 ASP A C 1
ATOM 580 O O . ASP A 1 73 ? 8.846 -5.102 7.897 1.00 98.75 73 ASP A O 1
ATOM 584 N N . LEU A 1 74 ? 7.744 -3.772 9.340 1.00 98.69 74 LEU A N 1
ATOM 585 C CA . LEU A 1 74 ? 7.873 -2.564 8.529 1.00 98.69 74 LEU A CA 1
ATOM 586 C C . LEU A 1 74 ? 9.340 -2.160 8.337 1.00 98.69 74 LEU A C 1
ATOM 588 O O . LEU A 1 74 ? 9.740 -1.840 7.215 1.00 98.69 74 LEU A O 1
ATOM 592 N N . ASP A 1 75 ? 10.145 -2.196 9.398 1.00 98.56 75 ASP A N 1
ATOM 593 C CA . ASP A 1 75 ? 11.573 -1.876 9.337 1.00 98.56 75 ASP A CA 1
ATOM 594 C C . ASP A 1 75 ? 12.334 -2.882 8.463 1.00 98.56 75 ASP A C 1
ATOM 596 O O . ASP A 1 75 ? 13.154 -2.492 7.625 1.00 98.56 75 ASP A O 1
ATOM 600 N N . SER A 1 76 ? 12.018 -4.173 8.598 1.00 98.56 76 SER A N 1
ATOM 601 C CA . SER A 1 76 ? 12.582 -5.241 7.768 1.00 98.56 76 SER A CA 1
ATOM 602 C C . SER A 1 76 ? 12.261 -5.033 6.286 1.00 98.56 76 SER A C 1
ATOM 604 O O . SER A 1 76 ? 13.165 -5.013 5.445 1.00 98.56 76 SER A O 1
ATOM 606 N N . LEU A 1 77 ? 10.985 -4.808 5.957 1.00 98.56 77 LEU A N 1
ATOM 607 C CA . LEU A 1 77 ? 10.537 -4.608 4.581 1.00 98.56 77 LEU A CA 1
ATOM 608 C C . LEU A 1 77 ? 11.119 -3.325 3.973 1.00 98.56 77 LEU A C 1
ATOM 610 O O . LEU A 1 77 ? 11.565 -3.329 2.827 1.00 98.56 77 LEU A O 1
ATOM 614 N N . SER A 1 78 ? 11.168 -2.241 4.748 1.00 98.56 78 SER A N 1
ATOM 615 C CA . SER A 1 78 ? 11.795 -0.977 4.348 1.00 98.56 78 SER A CA 1
ATOM 616 C C . SER A 1 78 ? 13.280 -1.165 4.014 1.00 98.56 78 SER A C 1
ATOM 618 O O . SER A 1 78 ? 13.753 -0.697 2.974 1.00 98.56 78 SER A O 1
ATOM 620 N N . GLY A 1 79 ? 14.007 -1.920 4.846 1.00 98.50 79 GLY A N 1
ATOM 621 C CA . GLY A 1 79 ? 15.401 -2.283 4.596 1.00 98.50 79 GLY A CA 1
ATOM 622 C C . GLY A 1 79 ? 15.579 -3.090 3.308 1.00 98.50 79 GLY A C 1
ATOM 623 O O . GLY A 1 79 ? 16.412 -2.732 2.476 1.00 98.50 79 GLY A O 1
ATOM 624 N N . GLN A 1 80 ? 14.760 -4.127 3.107 1.00 98.50 80 GLN A N 1
ATOM 625 C CA . GLN A 1 80 ? 14.797 -4.962 1.900 1.00 98.50 80 GLN A CA 1
ATOM 626 C C . GLN A 1 80 ? 14.538 -4.150 0.627 1.00 98.50 80 GLN A C 1
ATOM 628 O O . GLN A 1 80 ? 15.315 -4.246 -0.320 1.00 98.50 80 GLN A O 1
ATOM 633 N N . ILE A 1 81 ? 13.503 -3.301 0.624 1.00 98.50 81 ILE A N 1
ATOM 634 C CA . ILE A 1 81 ? 13.175 -2.436 -0.518 1.00 98.50 81 ILE A CA 1
ATOM 635 C C . ILE A 1 81 ? 14.337 -1.491 -0.828 1.00 98.50 81 ILE A C 1
ATOM 637 O O . ILE A 1 81 ? 14.699 -1.323 -1.990 1.00 98.50 81 ILE A O 1
ATOM 641 N N . SER A 1 82 ? 14.935 -0.878 0.197 1.00 98.31 82 SER A N 1
ATOM 642 C CA . SER A 1 82 ? 16.073 0.031 0.023 1.00 98.31 82 SER A CA 1
ATOM 643 C C . SER A 1 82 ? 17.260 -0.670 -0.647 1.00 98.31 82 SER A C 1
ATOM 645 O O . SER A 1 82 ? 17.831 -0.144 -1.607 1.00 98.31 82 SER A O 1
ATOM 647 N N . THR A 1 83 ? 17.592 -1.883 -0.195 1.00 98.50 83 THR A N 1
ATOM 648 C CA . THR A 1 83 ? 18.659 -2.699 -0.786 1.00 98.50 83 THR A CA 1
ATOM 649 C C . THR A 1 83 ? 18.329 -3.107 -2.218 1.00 98.50 83 THR A C 1
ATOM 651 O O . THR A 1 83 ? 19.113 -2.817 -3.118 1.00 98.50 83 THR A O 1
ATOM 654 N N . GLU A 1 84 ? 17.166 -3.714 -2.457 1.00 98.50 84 GLU A N 1
ATOM 655 C CA . GLU A 1 84 ? 16.789 -4.234 -3.775 1.00 98.50 84 GLU A CA 1
ATOM 656 C C . GLU A 1 84 ? 16.686 -3.118 -4.822 1.00 98.50 84 GLU A C 1
ATOM 658 O O . GLU A 1 84 ? 17.208 -3.235 -5.932 1.00 98.50 84 GLU A O 1
ATOM 663 N N . VAL A 1 85 ? 16.057 -1.992 -4.474 1.00 98.50 85 VAL A N 1
ATOM 664 C CA . VAL A 1 85 ? 15.976 -0.833 -5.371 1.00 98.50 85 VAL A CA 1
ATOM 665 C C . VAL A 1 85 ? 17.368 -0.258 -5.629 1.00 98.50 85 VAL A C 1
ATOM 667 O O . VAL A 1 85 ? 17.683 0.066 -6.775 1.00 98.50 85 VAL A O 1
ATOM 670 N N . GLY A 1 86 ? 18.215 -0.156 -4.600 1.00 98.44 86 GLY A N 1
ATOM 671 C CA . GLY A 1 86 ? 19.591 0.317 -4.740 1.00 98.44 86 GLY A CA 1
ATOM 672 C C . GLY A 1 86 ? 20.422 -0.548 -5.692 1.00 98.44 86 GLY A C 1
ATOM 673 O O . GLY A 1 86 ? 21.081 -0.018 -6.590 1.00 98.44 86 GLY A O 1
ATOM 674 N N . GLU A 1 87 ? 20.347 -1.869 -5.543 1.00 98.56 87 GLU A N 1
ATOM 675 C CA . GLU A 1 87 ? 21.042 -2.838 -6.395 1.00 98.56 87 GLU A CA 1
ATOM 676 C C . GLU A 1 87 ? 20.533 -2.797 -7.840 1.00 98.56 87 GLU A C 1
ATOM 678 O O . GLU A 1 87 ? 21.331 -2.667 -8.772 1.00 98.56 87 GLU A O 1
ATOM 683 N N . ASN A 1 88 ? 19.213 -2.802 -8.039 1.00 98.62 88 ASN A N 1
ATOM 684 C CA . ASN A 1 88 ? 18.601 -2.746 -9.368 1.00 98.62 88 ASN A CA 1
ATOM 685 C C . ASN A 1 88 ? 18.955 -1.452 -10.118 1.00 98.62 88 ASN A C 1
ATOM 687 O O . ASN A 1 88 ? 19.240 -1.475 -11.320 1.00 98.62 88 ASN A O 1
ATOM 691 N N . VAL A 1 89 ? 18.960 -0.309 -9.423 1.00 98.69 89 VAL A N 1
ATOM 692 C CA . VAL A 1 89 ? 19.360 0.979 -10.011 1.00 98.69 89 VAL A CA 1
ATOM 693 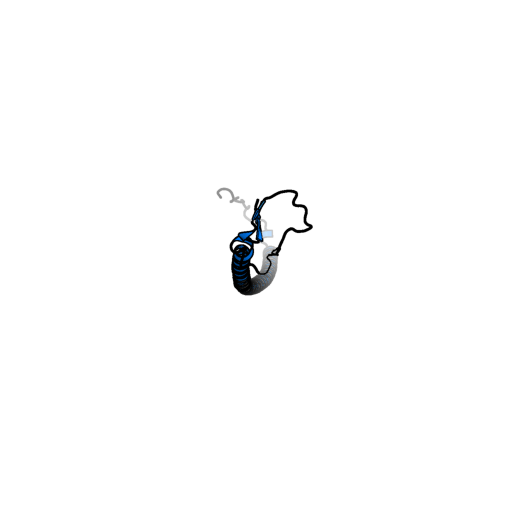C C . VAL A 1 89 ? 20.839 0.966 -10.386 1.00 98.69 89 VAL A C 1
ATOM 695 O O . VAL A 1 89 ? 21.189 1.424 -11.476 1.00 98.69 89 VAL A O 1
ATOM 698 N N . ALA A 1 90 ? 21.705 0.419 -9.529 1.00 98.56 90 ALA A N 1
ATOM 699 C CA . ALA A 1 90 ? 23.131 0.304 -9.816 1.00 98.56 90 ALA A CA 1
ATOM 700 C C . ALA A 1 90 ? 23.399 -0.599 -11.032 1.00 98.56 90 ALA A C 1
ATOM 702 O O . ALA A 1 90 ? 24.180 -0.232 -11.915 1.00 98.56 90 ALA A O 1
ATOM 703 N N . GLU A 1 91 ? 22.714 -1.742 -11.128 1.00 98.69 91 GLU A N 1
ATOM 704 C CA . GLU A 1 91 ? 22.817 -2.641 -12.278 1.00 98.69 91 GLU A CA 1
ATOM 705 C C . GLU A 1 91 ? 22.360 -1.948 -13.569 1.00 98.69 91 GLU A C 1
ATOM 707 O O . GLU A 1 91 ? 23.063 -1.972 -14.588 1.00 98.69 91 GLU A O 1
ATOM 712 N N . LEU A 1 92 ? 21.198 -1.289 -13.535 1.00 98.75 92 LEU A N 1
ATOM 713 C CA . LEU A 1 92 ? 20.657 -0.592 -14.695 1.00 98.75 92 LEU A CA 1
ATOM 714 C C . LEU A 1 92 ? 21.580 0.543 -15.149 1.00 98.75 92 LEU A C 1
ATOM 716 O O . LEU A 1 92 ? 21.842 0.666 -16.346 1.00 98.75 92 LEU A O 1
ATOM 720 N N . ALA A 1 93 ? 22.121 1.326 -14.213 1.00 98.75 93 ALA A N 1
ATOM 721 C CA . ALA A 1 93 ? 23.097 2.371 -14.508 1.00 98.75 93 ALA A CA 1
ATOM 722 C C . ALA A 1 93 ? 24.350 1.795 -15.187 1.00 98.75 93 ALA A C 1
ATOM 724 O O . ALA A 1 93 ? 24.815 2.339 -16.191 1.00 98.75 93 ALA A O 1
ATOM 725 N N . GLY A 1 94 ? 24.851 0.650 -14.710 1.00 98.62 94 GLY A N 1
ATOM 726 C CA . GLY A 1 94 ? 25.963 -0.061 -15.342 1.00 98.62 94 GLY A CA 1
ATOM 727 C C . GLY A 1 94 ? 25.651 -0.494 -16.779 1.00 98.62 94 GLY A C 1
ATOM 728 O O . GLY A 1 94 ? 26.463 -0.296 -17.687 1.00 98.62 94 GLY A O 1
ATOM 729 N N . ARG A 1 95 ? 24.450 -1.030 -17.021 1.00 98.75 95 ARG A N 1
ATOM 730 C CA . ARG A 1 95 ? 23.996 -1.419 -18.368 1.00 98.75 95 ARG A CA 1
ATOM 731 C C . ARG A 1 95 ? 23.855 -0.218 -19.303 1.00 98.75 95 ARG A C 1
ATOM 733 O O . ARG A 1 95 ? 24.233 -0.322 -20.470 1.00 98.75 95 ARG A O 1
ATOM 740 N N . VAL A 1 96 ? 23.334 0.906 -18.809 1.00 98.81 96 VAL A N 1
ATOM 741 C CA . VAL A 1 96 ? 23.222 2.156 -19.576 1.00 98.81 96 VAL A CA 1
ATOM 742 C C . VAL A 1 96 ? 24.608 2.664 -19.960 1.00 98.81 96 VAL A C 1
ATOM 744 O O . VAL A 1 96 ? 24.858 2.837 -21.149 1.00 98.81 96 VAL A O 1
ATOM 747 N N . ALA A 1 97 ? 25.537 2.773 -19.007 1.00 98.69 97 ALA A N 1
ATOM 748 C CA . ALA A 1 97 ? 26.907 3.213 -19.277 1.00 98.69 97 ALA A CA 1
ATOM 749 C C . ALA A 1 97 ? 27.619 2.312 -20.306 1.00 98.69 97 ALA A C 1
ATOM 751 O O . ALA A 1 97 ? 28.291 2.791 -21.223 1.00 98.69 97 ALA A O 1
ATOM 752 N N . MET A 1 98 ? 27.434 0.989 -20.208 1.00 98.56 98 MET A N 1
ATOM 753 C CA . MET A 1 98 ? 27.983 0.052 -21.192 1.00 98.56 98 MET A CA 1
ATOM 754 C C . MET A 1 98 ? 27.383 0.271 -22.588 1.00 98.56 98 MET A C 1
ATOM 756 O O . MET A 1 98 ? 28.098 0.218 -23.591 1.00 98.56 98 MET A O 1
ATOM 760 N N . ASN A 1 99 ? 26.072 0.497 -22.673 1.00 98.56 99 ASN A N 1
ATOM 761 C CA . ASN A 1 99 ? 25.395 0.738 -23.942 1.00 98.56 99 ASN A CA 1
ATOM 762 C C . ASN A 1 99 ? 25.804 2.075 -24.562 1.00 98.56 99 ASN A C 1
ATOM 764 O O . ASN A 1 99 ? 26.051 2.118 -25.763 1.00 98.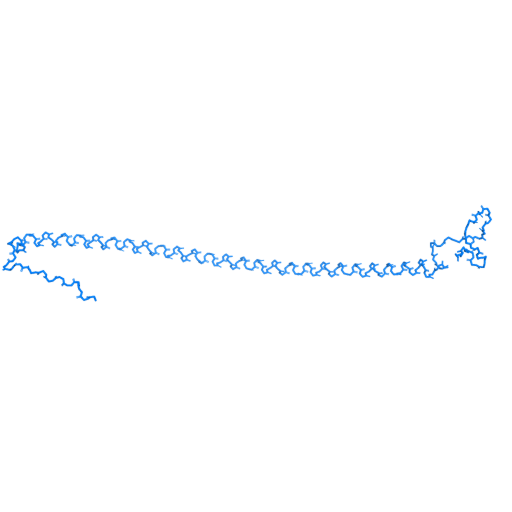56 99 ASN A O 1
ATOM 768 N N . GLU A 1 100 ? 25.945 3.131 -23.762 1.00 98.56 100 GLU A N 1
ATOM 769 C CA . GLU A 1 100 ? 26.467 4.427 -24.208 1.00 98.56 100 GLU A CA 1
ATOM 770 C C . GLU A 1 100 ? 27.866 4.281 -24.815 1.00 98.56 100 GLU A C 1
ATOM 772 O O . GLU A 1 100 ? 28.113 4.772 -25.917 1.00 98.56 100 GLU A O 1
ATOM 777 N N . SER A 1 101 ? 28.755 3.522 -24.164 1.00 98.31 101 SER A N 1
ATOM 778 C CA . SER A 1 101 ? 30.091 3.227 -24.695 1.00 98.31 101 SER A CA 1
ATOM 779 C C . SER A 1 101 ? 30.034 2.472 -26.029 1.00 98.31 101 SER A C 1
ATOM 781 O O . SER A 1 101 ? 30.684 2.881 -26.992 1.00 98.31 101 SER A O 1
ATOM 783 N N . LYS A 1 102 ? 29.214 1.416 -26.129 1.00 97.25 102 LYS A N 1
ATOM 784 C CA . LYS A 1 102 ? 29.029 0.662 -27.383 1.00 97.25 102 LYS A CA 1
ATOM 785 C C . LYS A 1 102 ? 28.492 1.546 -28.505 1.00 97.25 102 LYS A C 1
ATOM 787 O O . LYS A 1 102 ? 28.978 1.456 -29.630 1.00 97.25 102 LYS A O 1
ATOM 792 N N . ILE A 1 103 ? 27.506 2.392 -28.205 1.00 96.56 103 ILE A N 1
ATOM 793 C CA . ILE A 1 103 ? 26.936 3.338 -29.167 1.00 96.56 103 ILE A CA 1
ATOM 794 C C . ILE A 1 103 ? 28.014 4.310 -29.632 1.00 96.56 103 ILE A C 1
ATOM 796 O O . ILE A 1 103 ? 28.155 4.480 -30.836 1.00 96.56 103 ILE A O 1
ATOM 800 N N . ALA A 1 104 ? 28.808 4.885 -28.725 1.00 93.94 104 ALA A N 1
ATOM 801 C CA . ALA A 1 104 ? 29.900 5.786 -29.084 1.00 93.94 104 ALA A CA 1
ATOM 802 C C . ALA A 1 104 ? 30.930 5.109 -30.004 1.00 93.94 104 ALA A C 1
ATOM 804 O O . ALA A 1 104 ? 31.318 5.684 -31.019 1.00 93.94 104 ALA A O 1
ATOM 805 N N . THR A 1 105 ? 31.319 3.862 -29.709 1.00 91.00 105 THR A N 1
ATOM 806 C CA . THR A 1 105 ? 32.219 3.081 -30.573 1.00 91.00 105 THR A CA 1
ATOM 807 C C . THR A 1 105 ? 31.619 2.827 -31.956 1.00 91.00 105 THR A C 1
ATOM 809 O O . THR A 1 105 ? 32.309 2.988 -32.960 1.00 91.00 105 THR A O 1
ATOM 812 N N . LEU A 1 106 ? 30.340 2.446 -32.035 1.00 88.69 106 LEU A N 1
ATOM 813 C CA . LEU A 1 106 ? 29.656 2.252 -33.317 1.00 88.69 106 LEU A CA 1
ATOM 814 C C . LEU A 1 106 ? 29.550 3.561 -34.101 1.00 88.69 106 LEU A C 1
ATOM 816 O O . LEU A 1 106 ? 29.741 3.562 -35.314 1.00 88.69 106 LEU A O 1
ATOM 820 N N . TRP A 1 107 ? 29.275 4.667 -33.412 1.00 89.69 107 TRP A N 1
ATOM 821 C CA . TRP A 1 107 ? 29.194 5.991 -34.017 1.00 89.69 107 TRP A CA 1
ATOM 822 C C . TRP A 1 107 ? 30.523 6.375 -34.672 1.00 89.69 107 TRP A C 1
ATOM 824 O O . TRP A 1 107 ? 30.545 6.754 -35.842 1.00 89.69 107 TRP A O 1
ATOM 834 N N . ASP A 1 108 ? 31.632 6.197 -33.953 1.00 86.06 108 ASP A N 1
ATOM 835 C CA . ASP A 1 108 ? 32.973 6.480 -34.464 1.00 86.06 108 ASP A CA 1
ATOM 836 C C . ASP A 1 108 ? 33.353 5.575 -35.648 1.00 86.06 108 ASP A C 1
ATOM 838 O O . ASP A 1 108 ? 33.823 6.047 -36.688 1.00 86.06 108 ASP A O 1
ATOM 842 N N . ALA A 1 109 ? 33.061 4.275 -35.538 1.00 82.19 109 ALA A N 1
ATOM 843 C CA . ALA A 1 109 ? 33.318 3.315 -36.605 1.00 82.19 109 ALA A CA 1
ATOM 844 C C . ALA A 1 109 ? 32.522 3.627 -37.883 1.00 82.19 109 ALA A C 1
ATOM 846 O O . ALA A 1 109 ? 33.058 3.483 -38.979 1.00 82.19 109 ALA A O 1
ATOM 847 N N . ILE A 1 110 ? 31.260 4.054 -37.764 1.00 80.62 110 ILE A N 1
ATOM 848 C CA . ILE A 1 110 ? 30.387 4.292 -38.920 1.00 80.62 110 ILE A CA 1
ATOM 849 C C . ILE A 1 110 ? 30.680 5.634 -39.589 1.00 80.62 110 ILE A C 1
ATOM 851 O O . ILE A 1 110 ? 30.782 5.691 -40.816 1.00 80.62 110 ILE A O 1
ATOM 855 N N . PHE A 1 111 ? 30.800 6.704 -38.803 1.00 78.69 111 PHE A N 1
ATOM 856 C CA . PHE A 1 111 ? 30.794 8.069 -39.332 1.00 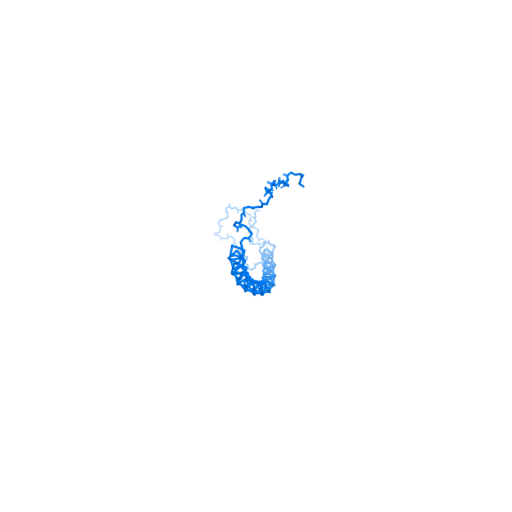78.69 111 PHE A CA 1
ATOM 857 C C . PHE A 1 111 ? 32.174 8.724 -39.369 1.00 78.69 111 PHE A C 1
ATOM 859 O O . PHE A 1 111 ? 32.429 9.528 -40.266 1.00 78.69 111 PHE A O 1
ATOM 866 N N . THR A 1 112 ? 33.080 8.377 -38.453 1.00 77.88 112 THR A N 1
ATOM 867 C CA . THR A 1 112 ? 34.416 8.989 -38.398 1.00 77.88 112 THR A CA 1
ATOM 868 C C . THR A 1 112 ? 35.428 8.205 -39.237 1.00 77.88 112 THR A C 1
ATOM 870 O O . THR A 1 112 ? 36.191 8.797 -40.001 1.00 77.88 112 THR A O 1
ATOM 873 N N . ASN A 1 113 ? 35.425 6.868 -39.157 1.00 70.81 113 ASN A N 1
ATOM 874 C CA . ASN A 1 113 ? 36.381 6.004 -39.863 1.00 70.81 113 ASN A CA 1
ATOM 875 C C . ASN A 1 113 ? 35.792 5.333 -41.119 1.00 70.81 113 ASN A C 1
ATOM 877 O O . ASN A 1 113 ? 35.743 4.110 -41.237 1.00 70.81 113 ASN A O 1
ATOM 881 N N . ILE A 1 114 ? 35.384 6.138 -42.103 1.00 67.19 114 ILE A N 1
ATOM 882 C CA . ILE A 1 114 ? 34.703 5.666 -43.327 1.00 67.19 114 ILE A CA 1
ATOM 883 C C . ILE A 1 114 ? 35.524 4.613 -44.102 1.00 67.19 114 ILE A C 1
ATOM 885 O O . ILE A 1 114 ? 34.968 3.648 -44.625 1.00 67.19 114 ILE A O 1
ATOM 889 N N . THR A 1 115 ? 36.848 4.777 -44.183 1.00 68.06 115 THR A N 1
ATOM 890 C CA . THR A 1 115 ? 37.751 3.890 -44.946 1.00 68.06 115 THR A CA 1
ATOM 891 C C . THR A 1 115 ? 38.127 2.596 -44.224 1.00 68.06 115 THR A C 1
ATOM 893 O O . THR A 1 115 ? 38.480 1.631 -44.893 1.00 68.06 115 THR A O 1
ATOM 896 N N . GLY A 1 116 ? 38.078 2.563 -42.889 1.00 69.44 116 GLY A N 1
ATOM 897 C CA . GLY A 1 116 ? 38.336 1.362 -42.084 1.00 69.44 1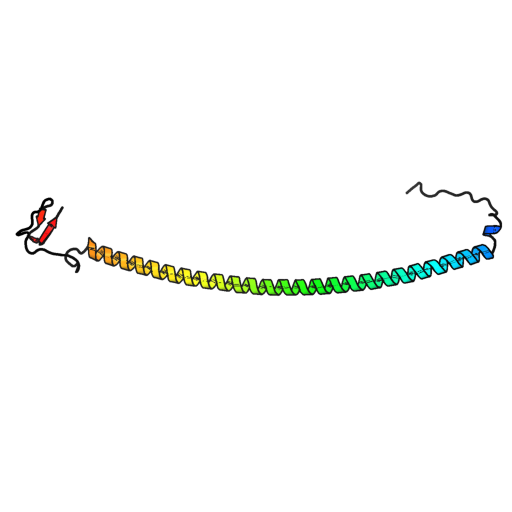16 GLY A CA 1
ATOM 898 C C . GLY A 1 116 ? 37.070 0.621 -41.650 1.00 69.44 116 GLY A C 1
ATOM 899 O O . GLY A 1 116 ? 37.165 -0.415 -40.996 1.00 69.44 116 GLY A O 1
ATOM 900 N N . ASN A 1 117 ? 35.891 1.150 -41.982 1.00 67.44 117 ASN A N 1
ATOM 901 C CA . ASN A 1 117 ? 34.612 0.579 -41.593 1.00 67.44 117 ASN A CA 1
ATOM 902 C C . ASN A 1 117 ? 34.327 -0.727 -42.375 1.00 67.44 117 ASN A C 1
ATOM 904 O O . ASN A 1 117 ? 34.222 -0.692 -43.604 1.00 67.44 117 ASN A O 1
ATOM 908 N N . PRO A 1 118 ? 34.154 -1.877 -41.690 1.00 69.25 118 PRO A N 1
ATOM 909 C CA . PRO A 1 118 ? 33.910 -3.174 -42.331 1.00 69.25 118 PRO A CA 1
ATOM 910 C C . PRO A 1 118 ? 32.531 -3.282 -43.005 1.00 69.25 118 PRO A C 1
ATOM 912 O O . PRO A 1 118 ? 32.293 -4.223 -43.758 1.00 69.25 118 PRO A O 1
ATOM 915 N N . PHE A 1 119 ? 31.627 -2.335 -42.746 1.00 70.81 119 PHE A N 1
ATOM 916 C CA . PHE A 1 119 ? 30.313 -2.222 -43.382 1.00 70.81 119 PHE A CA 1
ATOM 917 C C . PHE A 1 119 ? 30.309 -1.258 -44.578 1.00 70.81 119 PHE A C 1
ATOM 919 O O . PHE A 1 119 ? 29.270 -1.081 -45.216 1.00 70.81 119 PHE A O 1
ATOM 926 N N . THR A 1 120 ? 31.443 -0.629 -44.904 1.00 70.50 120 THR A N 1
ATOM 927 C CA . THR A 1 120 ? 31.546 0.239 -46.080 1.00 70.50 120 THR A CA 1
ATOM 928 C C . THR A 1 120 ? 31.534 -0.597 -47.355 1.00 70.50 120 THR A C 1
ATOM 930 O O . THR A 1 120 ? 32.387 -1.457 -47.571 1.00 70.50 120 THR A O 1
ATOM 933 N N . VAL A 1 121 ? 30.592 -0.294 -48.249 1.00 70.25 121 VAL A N 1
ATOM 934 C CA . VAL A 1 121 ? 30.594 -0.801 -49.625 1.00 70.25 121 VAL A CA 1
ATOM 935 C C . VAL A 1 121 ? 31.385 0.175 -50.491 1.00 70.25 121 VAL A C 1
ATOM 937 O O . VAL A 1 121 ? 30.985 1.326 -50.658 1.00 70.25 121 VAL A O 1
ATOM 940 N N . ALA A 1 122 ? 32.507 -0.283 -51.043 1.00 71.44 122 ALA A N 1
ATOM 941 C CA . ALA A 1 122 ? 33.299 0.464 -52.014 1.00 71.44 122 ALA A CA 1
ATOM 942 C C . ALA A 1 122 ? 33.079 -0.096 -53.422 1.00 71.44 122 ALA A C 1
ATOM 944 O O . ALA A 1 122 ? 33.061 -1.310 -53.630 1.00 71.44 122 ALA A O 1
ATOM 945 N N . PHE A 1 123 ? 32.944 0.795 -54.402 1.00 73.25 123 PHE A N 1
ATOM 946 C CA . PHE A 1 123 ? 32.839 0.420 -55.809 1.00 73.25 123 PHE A CA 1
ATOM 947 C C . PHE A 1 123 ? 34.189 0.631 -56.490 1.00 73.25 123 PHE A C 1
ATOM 949 O O . PHE A 1 123 ? 34.775 1.704 -56.387 1.00 73.25 123 PHE A O 1
ATOM 956 N N . SER A 1 124 ? 34.675 -0.363 -57.234 1.00 77.12 124 SER A N 1
ATOM 957 C CA . SER A 1 124 ? 35.883 -0.197 -58.056 1.00 77.12 124 SER A CA 1
ATOM 958 C C . SER A 1 124 ? 35.645 0.712 -59.270 1.00 77.12 124 SER A C 1
ATOM 960 O O . SER A 1 124 ? 36.583 1.317 -59.782 1.00 77.12 124 SER A O 1
ATOM 962 N N . SER A 1 125 ? 34.393 0.829 -59.729 1.00 81.56 125 SER A N 1
ATOM 963 C CA . SER A 1 125 ? 33.967 1.771 -60.767 1.00 81.56 125 SER A CA 1
ATOM 964 C C . SER A 1 125 ? 32.461 2.039 -60.687 1.00 81.56 125 SER A C 1
ATOM 966 O O . SER A 1 125 ? 31.714 1.220 -60.157 1.00 81.56 125 SER A O 1
ATOM 968 N N . LEU A 1 126 ? 32.012 3.143 -61.290 1.00 83.56 126 LEU A N 1
ATOM 969 C CA . LEU A 1 126 ? 30.589 3.429 -61.519 1.00 83.56 126 LEU A CA 1
ATOM 970 C C . LEU A 1 126 ? 30.098 2.950 -62.894 1.00 83.56 126 LEU A C 1
ATOM 972 O O . LEU A 1 126 ? 29.073 3.413 -63.390 1.00 83.56 126 LEU A O 1
ATOM 976 N N . SER A 1 127 ? 30.841 2.053 -63.547 1.00 87.62 127 SER A N 1
ATOM 977 C CA . SER A 1 127 ? 30.444 1.536 -64.855 1.00 87.62 127 SER A CA 1
ATOM 978 C C . SER A 1 127 ? 29.072 0.862 -64.761 1.00 87.62 127 SER A C 1
ATOM 980 O O . SER A 1 127 ? 28.861 -0.012 -63.923 1.00 87.62 127 SER A O 1
ATOM 982 N N . GLY A 1 128 ? 28.129 1.293 -65.602 1.00 85.62 128 GLY A N 1
ATOM 983 C CA . GLY A 1 128 ? 26.750 0.797 -65.587 1.00 85.62 128 GLY A CA 1
ATOM 984 C C . GLY A 1 128 ? 25.843 1.401 -64.507 1.00 85.62 128 GLY A C 1
ATOM 985 O O . GLY A 1 128 ? 24.684 1.005 -64.422 1.00 85.62 128 GLY A O 1
ATOM 986 N N . ILE A 1 129 ? 26.322 2.366 -63.713 1.00 84.75 129 ILE A N 1
ATOM 987 C CA . ILE A 1 129 ? 25.526 3.082 -62.707 1.00 84.75 129 ILE A CA 1
ATOM 988 C C . ILE A 1 129 ? 25.244 4.504 -63.201 1.00 84.75 129 ILE A C 1
ATOM 990 O O . ILE A 1 129 ? 26.158 5.255 -63.538 1.00 84.75 129 ILE A O 1
ATOM 994 N N . THR A 1 130 ? 23.973 4.907 -63.210 1.00 86.88 130 THR A N 1
ATOM 995 C CA . THR A 1 130 ? 23.581 6.298 -63.475 1.00 86.88 130 THR A CA 1
ATOM 996 C C . THR A 1 130 ? 23.545 7.081 -62.166 1.00 86.88 130 THR A C 1
ATOM 998 O O . THR A 1 130 ? 22.670 6.862 -61.332 1.00 86.88 130 THR A O 1
ATOM 1001 N N . VAL A 1 131 ? 24.486 8.009 -61.985 1.00 82.94 131 VAL A N 1
ATOM 1002 C CA . VAL A 1 131 ? 24.493 8.934 -60.842 1.00 82.94 131 VAL A CA 1
ATOM 1003 C C . VAL A 1 131 ? 23.571 10.110 -61.144 1.00 82.94 131 VAL A C 1
ATOM 1005 O O . VAL A 1 131 ? 23.820 10.867 -62.078 1.00 82.94 131 VAL A O 1
ATOM 1008 N N . THR A 1 132 ? 22.509 10.278 -60.358 1.00 87.94 132 THR A N 1
ATOM 1009 C CA . THR A 1 132 ? 21.573 11.407 -60.493 1.00 87.94 132 THR A CA 1
ATOM 1010 C C . THR A 1 132 ? 21.959 12.625 -59.649 1.00 87.94 132 THR A C 1
ATOM 1012 O O . THR A 1 132 ? 21.476 13.717 -59.933 1.00 87.94 132 THR A O 1
ATOM 1015 N N . ALA A 1 133 ? 22.816 12.464 -58.632 1.00 85.31 133 ALA A N 1
ATOM 1016 C CA . ALA A 1 133 ? 23.341 13.550 -57.797 1.00 85.31 133 ALA A CA 1
ATOM 1017 C C . ALA A 1 133 ? 24.674 13.164 -57.119 1.00 85.31 133 ALA A C 1
ATOM 1019 O O . ALA A 1 133 ? 24.896 11.988 -56.826 1.00 85.31 133 ALA A O 1
ATOM 1020 N N . GLY A 1 134 ? 25.523 14.160 -56.833 1.00 84.06 134 GLY A N 1
ATOM 1021 C CA . GLY A 1 134 ? 26.846 14.000 -56.205 1.00 84.06 134 GLY A CA 1
ATOM 1022 C C . GLY A 1 134 ? 28.011 13.918 -57.201 1.00 84.06 134 GLY A C 1
ATOM 1023 O O . GLY A 1 134 ? 27.810 13.822 -58.414 1.00 84.06 134 GLY A O 1
ATOM 1024 N N . VAL A 1 135 ? 29.244 13.959 -56.686 1.00 85.75 135 VAL A N 1
ATOM 1025 C CA . VAL A 1 135 ? 30.486 13.870 -57.474 1.00 85.75 135 VAL A CA 1
ATOM 1026 C C . VAL A 1 135 ? 31.255 12.609 -57.085 1.00 85.75 135 VAL A C 1
ATOM 1028 O O . VAL A 1 135 ? 31.520 12.354 -55.913 1.00 85.75 135 VAL A O 1
ATOM 1031 N N . TRP A 1 136 ? 31.640 11.800 -58.073 1.00 86.38 136 TRP A N 1
ATOM 1032 C CA . TRP A 1 136 ? 32.483 10.627 -57.839 1.00 86.38 136 TRP A CA 1
ATOM 1033 C C . TRP A 1 136 ? 33.942 11.025 -57.607 1.00 86.38 136 TRP A C 1
ATOM 1035 O O . TRP A 1 136 ? 34.580 11.612 -58.482 1.00 86.38 136 TRP A O 1
ATOM 1045 N N . ASN A 1 137 ? 34.494 10.649 -56.454 1.00 83.44 137 ASN A N 1
ATOM 1046 C CA . ASN A 1 137 ? 35.910 10.802 -56.150 1.00 83.44 137 ASN A CA 1
ATOM 1047 C C . ASN A 1 137 ? 36.665 9.512 -56.504 1.00 83.44 137 ASN A C 1
ATOM 1049 O O . ASN A 1 137 ? 36.734 8.576 -55.703 1.00 83.44 137 ASN A O 1
ATOM 1053 N N . THR A 1 138 ? 37.266 9.469 -57.698 1.00 83.00 138 THR A N 1
ATOM 1054 C CA . THR A 1 138 ? 37.989 8.287 -58.205 1.00 83.00 138 THR A CA 1
ATOM 1055 C C . THR A 1 138 ? 39.158 7.869 -57.314 1.00 83.00 138 THR A C 1
ATOM 1057 O O . THR A 1 138 ? 39.387 6.677 -57.142 1.00 83.00 138 THR A O 1
ATOM 1060 N N . ALA A 1 139 ? 39.876 8.820 -56.707 1.00 82.00 139 ALA A N 1
ATOM 1061 C CA . ALA A 1 139 ? 41.032 8.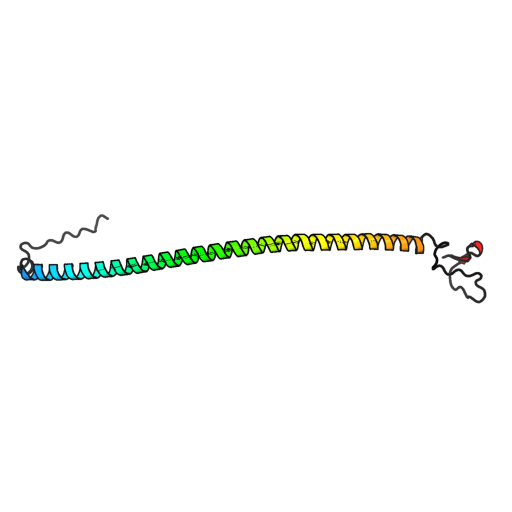519 -55.859 1.00 82.00 139 ALA A CA 1
ATOM 1062 C C . ALA A 1 139 ? 40.642 7.809 -54.552 1.00 82.00 139 ALA A C 1
ATOM 1064 O O . ALA A 1 139 ? 41.443 7.066 -53.991 1.00 82.00 139 ALA A O 1
ATOM 1065 N N . LYS A 1 140 ? 39.414 8.036 -54.069 1.00 76.88 140 LYS A N 1
ATOM 1066 C CA . LYS A 1 140 ? 38.889 7.455 -52.825 1.00 76.88 140 LYS A CA 1
ATOM 1067 C C . LYS A 1 140 ? 37.804 6.402 -53.047 1.00 76.88 140 LYS A C 1
ATOM 1069 O O . LYS A 1 140 ? 37.275 5.887 -52.067 1.00 76.88 140 LYS A O 1
ATOM 1074 N N . ALA A 1 141 ? 37.468 6.112 -54.305 1.00 78.94 141 ALA A N 1
ATOM 1075 C CA . ALA A 1 141 ? 36.437 5.157 -54.700 1.00 78.94 141 ALA A CA 1
ATOM 1076 C C . ALA A 1 141 ? 35.082 5.359 -53.976 1.00 78.94 141 ALA A C 1
ATOM 1078 O O . ALA A 1 141 ? 34.467 4.398 -53.511 1.00 78.94 141 ALA A O 1
ATOM 1079 N N . ARG A 1 142 ? 34.613 6.614 -53.865 1.00 78.31 142 ARG A N 1
ATOM 1080 C CA . ARG A 1 142 ? 33.350 6.966 -53.180 1.00 78.31 142 ARG A CA 1
ATOM 1081 C C . ARG A 1 142 ? 32.633 8.166 -53.811 1.00 78.31 142 ARG A C 1
ATOM 1083 O O . ARG A 1 142 ? 33.278 9.014 -54.427 1.00 78.31 142 ARG A O 1
ATOM 1090 N N . LEU A 1 143 ? 31.314 8.255 -53.618 1.00 83.19 143 LEU A N 1
ATOM 1091 C CA . LEU A 1 143 ? 30.517 9.452 -53.926 1.00 83.19 143 LEU A CA 1
ATOM 1092 C C . LEU A 1 143 ? 30.669 10.484 -52.799 1.00 83.19 143 LEU A C 1
ATOM 1094 O O . LEU A 1 143 ? 30.566 10.136 -51.624 1.00 83.19 143 LEU A O 1
ATOM 1098 N N . GLU A 1 144 ? 30.914 11.739 -53.162 1.00 79.81 144 GLU A N 1
ATOM 1099 C CA . GLU A 1 144 ? 30.947 12.890 -52.256 1.00 79.81 144 GLU A CA 1
ATOM 1100 C C . GLU A 1 144 ? 29.763 13.817 -52.597 1.00 79.81 144 GLU A C 1
ATOM 1102 O O . GLU A 1 144 ? 29.344 13.894 -53.760 1.00 79.81 144 GLU A O 1
ATOM 1107 N N . CYS A 1 145 ? 29.169 14.440 -51.575 1.00 73.75 145 CYS A N 1
ATOM 1108 C CA . CYS A 1 145 ? 28.051 15.376 -51.718 1.00 73.75 145 CYS A CA 1
ATOM 1109 C C . CYS A 1 145 ? 28.528 16.778 -52.102 1.00 73.75 145 CYS A C 1
ATOM 1111 O O . CYS A 1 145 ? 29.539 17.229 -51.514 1.00 73.75 145 CYS A O 1
#

Radius of gyration: 53.26 Å; chains: 1; bounding box: 88×38×137 Å